Protein AF-A0A178MS84-F1 (afdb_monomer_lite)

Structure (mmCIF, N/CA/C/O backbone):
data_AF-A0A178MS84-F1
#
_entry.id   AF-A0A178MS84-F1
#
loop_
_atom_site.group_PDB
_atom_site.id
_atom_site.type_symbol
_atom_site.label_atom_id
_atom_site.label_alt_id
_atom_site.label_comp_id
_atom_site.label_asym_id
_atom_site.label_entity_id
_atom_site.label_seq_id
_atom_site.pdbx_PDB_ins_code
_atom_site.Cartn_x
_atom_site.Cartn_y
_atom_site.Cartn_z
_atom_site.occupancy
_atom_site.B_iso_or_equiv
_atom_site.auth_seq_id
_atom_site.auth_comp_id
_atom_site.auth_asym_id
_atom_site.auth_atom_id
_atom_site.pdbx_PDB_model_num
ATOM 1 N N . MET A 1 1 ? 5.456 -1.700 -27.490 1.00 52.84 1 MET A N 1
ATOM 2 C CA . MET A 1 1 ? 5.261 -1.760 -26.025 1.00 52.84 1 MET A CA 1
ATOM 3 C C . MET A 1 1 ? 5.964 -3.004 -25.532 1.00 52.84 1 MET A C 1
ATOM 5 O O . MET A 1 1 ? 5.643 -4.076 -26.022 1.00 52.84 1 MET A O 1
ATOM 9 N N . ASP A 1 2 ? 6.949 -2.863 -24.650 1.00 58.75 2 ASP A N 1
ATOM 10 C CA . ASP A 1 2 ? 7.654 -4.009 -24.073 1.00 58.75 2 ASP A CA 1
ATOM 11 C C . ASP A 1 2 ? 6.758 -4.673 -23.015 1.00 58.75 2 ASP A C 1
ATOM 13 O O . ASP A 1 2 ? 6.570 -4.161 -21.907 1.00 58.75 2 ASP A O 1
ATOM 17 N N . SER A 1 3 ? 6.133 -5.786 -23.389 1.00 66.88 3 SER A N 1
ATOM 18 C CA . SER A 1 3 ? 5.183 -6.537 -22.564 1.00 66.88 3 SER A CA 1
ATOM 19 C C . S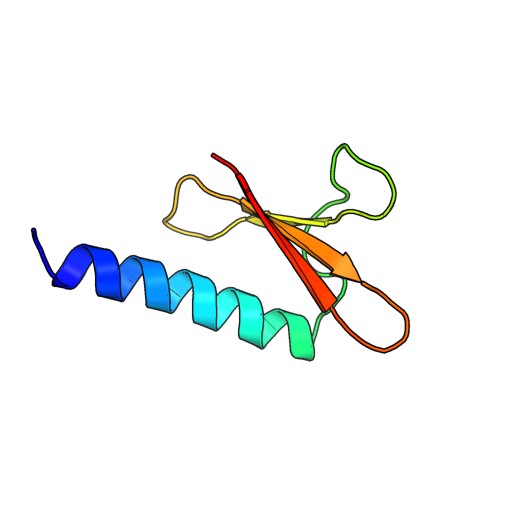ER A 1 3 ? 5.791 -7.036 -21.246 1.00 66.88 3 SER A C 1
ATOM 21 O O . SER A 1 3 ? 5.061 -7.204 -20.267 1.00 66.88 3 SER A O 1
ATOM 23 N N . GLY A 1 4 ? 7.119 -7.192 -21.165 1.00 86.12 4 GLY A N 1
ATOM 24 C CA . GLY A 1 4 ? 7.800 -7.607 -19.935 1.00 86.12 4 GLY A CA 1
ATOM 25 C C . GLY A 1 4 ? 7.800 -6.532 -18.844 1.00 86.12 4 GLY A C 1
ATOM 26 O O . GLY A 1 4 ? 7.750 -6.845 -17.652 1.00 86.12 4 GLY A O 1
ATOM 27 N N . ALA A 1 5 ? 7.814 -5.252 -19.228 1.00 88.75 5 ALA A N 1
ATOM 28 C CA . ALA A 1 5 ? 7.803 -4.150 -18.272 1.00 88.75 5 ALA A CA 1
ATOM 29 C C . ALA A 1 5 ? 6.450 -4.011 -17.567 1.00 88.75 5 ALA A C 1
ATOM 31 O O . ALA A 1 5 ? 6.407 -3.922 -16.339 1.00 88.75 5 ALA A O 1
ATOM 32 N N . ALA A 1 6 ? 5.355 -4.065 -18.326 1.00 92.44 6 ALA A N 1
ATOM 33 C CA . ALA A 1 6 ? 4.006 -3.999 -17.769 1.00 92.44 6 ALA A CA 1
ATOM 34 C C . ALA A 1 6 ? 3.717 -5.192 -16.842 1.00 92.44 6 ALA A C 1
ATOM 36 O O . ALA A 1 6 ? 3.208 -5.001 -15.739 1.00 92.44 6 ALA A O 1
ATOM 3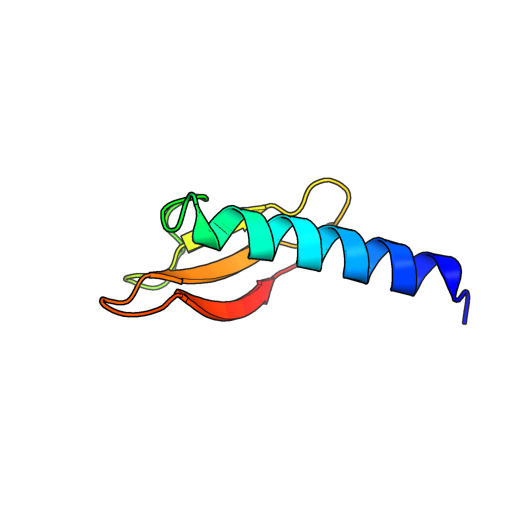7 N N . ALA A 1 7 ? 4.118 -6.404 -17.244 1.00 94.44 7 ALA A N 1
ATOM 38 C CA . ALA A 1 7 ? 3.945 -7.607 -16.431 1.00 94.44 7 ALA A CA 1
ATOM 39 C C . ALA A 1 7 ? 4.677 -7.511 -15.082 1.00 94.44 7 ALA A C 1
ATOM 41 O O . ALA A 1 7 ? 4.115 -7.839 -14.038 1.00 94.44 7 ALA A O 1
ATOM 42 N N . ARG A 1 8 ? 5.917 -7.004 -15.079 1.00 94.06 8 ARG A N 1
ATOM 43 C CA . ARG A 1 8 ? 6.686 -6.789 -13.844 1.00 94.06 8 ARG A CA 1
ATOM 44 C C . ARG A 1 8 ? 6.016 -5.772 -12.920 1.00 94.06 8 ARG A C 1
ATOM 46 O O . ARG A 1 8 ? 5.928 -6.024 -11.723 1.00 94.06 8 ARG A O 1
ATOM 53 N N . VAL A 1 9 ? 5.554 -4.645 -13.464 1.00 95.38 9 VAL A N 1
ATOM 54 C CA . VAL A 1 9 ? 4.854 -3.609 -12.688 1.00 95.38 9 VAL A CA 1
ATOM 55 C C . VAL A 1 9 ? 3.585 -4.182 -12.055 1.00 95.38 9 VAL A C 1
ATOM 57 O O . VAL A 1 9 ? 3.380 -4.022 -10.855 1.00 95.38 9 VAL A O 1
ATOM 60 N N . GLY A 1 10 ? 2.773 -4.900 -12.838 1.00 95.69 10 GLY A N 1
ATOM 61 C CA . GLY A 1 10 ? 1.552 -5.540 -12.349 1.00 95.69 10 GLY A CA 1
ATOM 62 C C . GLY A 1 10 ? 1.823 -6.536 -11.223 1.00 95.69 10 GLY A C 1
ATOM 63 O O . GLY A 1 10 ? 1.129 -6.510 -10.211 1.00 95.69 10 GLY A O 1
ATOM 64 N N . ARG A 1 11 ? 2.878 -7.349 -11.351 1.00 96.56 11 ARG A N 1
ATOM 65 C CA . ARG A 1 11 ? 3.265 -8.315 -10.318 1.00 96.56 11 ARG A CA 1
ATOM 66 C C . ARG A 1 11 ? 3.667 -7.647 -9.000 1.00 96.56 11 ARG A C 1
ATOM 68 O O . ARG A 1 11 ? 3.187 -8.070 -7.958 1.00 96.56 11 ARG A O 1
ATOM 75 N N . ILE A 1 12 ? 4.469 -6.579 -9.039 1.00 96.88 12 ILE A N 1
ATOM 76 C CA . ILE A 1 12 ? 4.857 -5.835 -7.823 1.00 96.88 12 ILE A CA 1
ATOM 77 C C . ILE A 1 12 ? 3.623 -5.254 -7.118 1.00 96.88 12 ILE A C 1
ATOM 79 O O . ILE A 1 12 ? 3.531 -5.287 -5.893 1.00 96.88 12 ILE A O 1
ATOM 83 N N . ILE A 1 13 ? 2.667 -4.719 -7.885 1.00 97.06 13 ILE A N 1
ATOM 84 C CA . ILE A 1 13 ? 1.425 -4.180 -7.322 1.00 97.06 13 ILE A CA 1
ATOM 85 C C . ILE A 1 13 ? 0.587 -5.302 -6.697 1.00 97.06 13 ILE A C 1
ATOM 87 O O . ILE A 1 13 ? 0.097 -5.122 -5.587 1.00 97.06 13 ILE A O 1
ATOM 91 N N . ALA A 1 14 ? 0.440 -6.442 -7.378 1.00 96.94 14 ALA A N 1
ATOM 92 C CA . ALA A 1 14 ? -0.329 -7.582 -6.881 1.00 96.94 14 ALA A CA 1
ATOM 93 C C . ALA A 1 14 ? 0.253 -8.135 -5.571 1.00 96.94 14 ALA A C 1
ATOM 95 O O . ALA A 1 14 ? -0.457 -8.193 -4.576 1.00 96.94 14 ALA A O 1
ATOM 96 N N . GLU A 1 15 ? 1.562 -8.408 -5.533 1.00 97.00 15 GLU A N 1
ATOM 97 C CA . GLU A 1 15 ? 2.259 -8.884 -4.328 1.00 97.00 15 GLU A CA 1
ATOM 98 C C . GLU A 1 15 ? 2.087 -7.906 -3.146 1.00 97.00 15 GLU A C 1
ATOM 100 O O . GLU A 1 15 ? 1.882 -8.318 -2.003 1.00 97.00 15 GLU A O 1
ATOM 105 N N . ALA A 1 16 ? 2.125 -6.594 -3.409 1.00 96.75 16 ALA A N 1
ATOM 106 C CA . ALA A 1 16 ? 1.901 -5.580 -2.381 1.00 96.75 16 ALA A CA 1
ATOM 107 C C . ALA A 1 16 ? 0.447 -5.533 -1.883 1.00 96.75 16 ALA A C 1
ATOM 109 O O . ALA A 1 16 ? 0.231 -5.280 -0.699 1.00 96.75 16 ALA A O 1
ATOM 110 N N . VAL A 1 17 ? -0.536 -5.751 -2.763 1.00 96.62 17 VAL A N 1
ATOM 111 C CA . VAL A 1 17 ? -1.963 -5.805 -2.405 1.00 96.62 17 VAL A CA 1
ATOM 112 C C . VAL A 1 17 ? -2.282 -7.074 -1.619 1.00 96.62 17 VAL A C 1
ATOM 114 O O . VAL A 1 17 ? -2.985 -6.983 -0.617 1.00 96.62 17 VAL A O 1
ATOM 117 N N . ASP A 1 18 ? -1.726 -8.222 -2.001 1.00 96.81 18 ASP A N 1
ATOM 118 C CA . ASP A 1 18 ? -1.930 -9.487 -1.285 1.00 96.81 18 ASP A CA 1
ATOM 119 C C . ASP A 1 18 ? -1.420 -9.391 0.158 1.00 96.81 18 ASP A C 1
ATOM 121 O O . ASP A 1 18 ? -2.108 -9.781 1.100 1.00 96.81 18 ASP A O 1
ATOM 125 N N . ALA A 1 19 ? -0.260 -8.758 0.361 1.00 96.25 19 ALA A N 1
ATOM 126 C CA . ALA A 1 19 ? 0.288 -8.519 1.695 1.00 96.25 19 ALA A CA 1
ATOM 127 C C . ALA A 1 19 ? -0.607 -7.633 2.584 1.00 96.25 19 ALA A C 1
ATOM 129 O O . ALA A 1 19 ? -0.498 -7.696 3.810 1.00 96.25 19 ALA A O 1
ATOM 130 N N . LEU A 1 20 ? -1.484 -6.804 2.005 1.00 97.25 20 LEU A N 1
ATOM 131 C CA . LEU A 1 20 ? -2.424 -5.995 2.784 1.00 97.25 20 LEU A CA 1
ATOM 132 C C . LEU A 1 20 ? -3.535 -6.843 3.412 1.00 97.25 20 LEU A C 1
ATOM 134 O O . LEU A 1 20 ? -4.069 -6.432 4.436 1.00 97.25 20 LEU A O 1
ATOM 138 N N . ALA A 1 21 ? -3.863 -8.016 2.861 1.00 93.56 21 ALA A N 1
ATOM 139 C CA . ALA A 1 21 ? -4.856 -8.904 3.467 1.00 93.56 21 ALA A CA 1
ATOM 140 C C . ALA A 1 21 ? -4.408 -9.407 4.851 1.00 93.56 21 ALA A C 1
ATOM 142 O O . ALA A 1 21 ? -5.226 -9.519 5.760 1.00 93.56 21 ALA A O 1
ATOM 143 N N . GLU A 1 22 ? -3.108 -9.666 5.018 1.00 96.19 22 GLU A N 1
ATOM 144 C CA . GLU A 1 22 ? -2.514 -10.086 6.293 1.00 96.19 22 GLU A CA 1
ATOM 145 C C . GLU A 1 22 ? -2.105 -8.888 7.163 1.00 96.19 22 GLU A C 1
ATOM 147 O O . GLU A 1 22 ? -2.258 -8.913 8.384 1.00 96.19 22 GLU A O 1
ATOM 152 N N . PHE A 1 23 ? -1.639 -7.800 6.537 1.00 97.06 23 PHE A N 1
ATOM 153 C CA . PHE A 1 23 ? -1.171 -6.599 7.231 1.00 97.06 23 PHE A CA 1
ATOM 154 C C . PHE A 1 23 ? -1.882 -5.330 6.730 1.00 97.06 23 PHE A C 1
ATOM 156 O O . PHE A 1 23 ? -1.255 -4.506 6.053 1.00 97.06 23 PHE A O 1
ATOM 163 N N . PRO A 1 24 ? -3.161 -5.108 7.094 1.00 96.69 24 PRO A N 1
ATOM 164 C CA . PRO A 1 24 ? -3.935 -3.962 6.608 1.00 96.69 24 PRO A CA 1
ATOM 165 C C . PRO A 1 24 ? -3.305 -2.614 6.957 1.00 96.69 24 PRO A C 1
ATOM 167 O O . PRO A 1 24 ? -3.357 -1.670 6.180 1.00 96.69 24 PRO A O 1
ATOM 170 N N . GLU A 1 25 ? -2.651 -2.529 8.116 1.00 97.06 25 GLU A N 1
ATOM 171 C CA . GLU A 1 25 ? -2.017 -1.305 8.611 1.00 97.06 25 GLU A CA 1
ATOM 172 C C . GLU A 1 25 ? -0.598 -1.083 8.050 1.00 97.06 25 GLU A C 1
ATOM 174 O O . GLU A 1 25 ? 0.154 -0.232 8.537 1.00 97.06 25 GLU A O 1
ATOM 179 N N . ARG A 1 26 ? -0.176 -1.829 7.023 1.00 96.94 26 ARG A N 1
ATOM 180 C CA . ARG A 1 26 ? 1.145 -1.638 6.412 1.00 96.94 26 ARG A CA 1
ATOM 181 C C . ARG A 1 26 ? 1.241 -0.266 5.734 1.00 96.94 26 ARG A C 1
ATOM 183 O O . ARG A 1 26 ? 0.276 0.283 5.214 1.00 96.94 26 ARG A O 1
ATOM 190 N N . GLY A 1 27 ? 2.447 0.296 5.717 1.00 96.31 27 GLY A N 1
ATOM 191 C CA . GLY A 1 27 ? 2.699 1.629 5.173 1.00 96.31 27 GLY A CA 1
ATOM 192 C C . GLY A 1 27 ? 2.564 2.733 6.219 1.00 96.31 27 GLY A C 1
ATOM 193 O O . GLY A 1 27 ? 2.102 2.518 7.342 1.00 96.31 27 GLY A O 1
ATOM 194 N N . ARG A 1 28 ? 3.027 3.927 5.855 1.00 97.06 28 ARG A N 1
ATOM 195 C CA . ARG A 1 28 ? 3.016 5.103 6.737 1.00 97.06 28 ARG A CA 1
ATOM 196 C C . ARG A 1 28 ? 1.669 5.827 6.656 1.00 97.06 28 ARG A C 1
ATOM 198 O O . ARG A 1 28 ? 1.019 5.727 5.617 1.00 97.06 28 ARG A O 1
ATOM 205 N N . PRO A 1 29 ? 1.263 6.599 7.675 1.00 97.94 29 PRO A N 1
ATOM 206 C CA . PRO A 1 29 ? 0.143 7.527 7.537 1.00 97.94 29 PRO A CA 1
ATOM 207 C C . PRO A 1 29 ? 0.321 8.430 6.306 1.00 97.94 29 PRO A C 1
ATOM 209 O O . PRO A 1 29 ? 1.409 8.960 6.072 1.00 97.94 29 PRO A O 1
ATOM 212 N N . GLY A 1 30 ? -0.730 8.557 5.498 1.00 97.06 30 GLY A N 1
ATOM 213 C CA . GLY A 1 30 ? -0.757 9.437 4.332 1.00 97.06 30 GLY A CA 1
ATOM 214 C C . GLY A 1 30 ? -1.178 10.861 4.689 1.00 97.06 30 GLY A C 1
ATOM 215 O O . GLY A 1 30 ? -1.654 11.131 5.791 1.00 97.06 30 GLY A O 1
ATOM 216 N N . THR A 1 31 ? -1.029 11.788 3.740 1.00 94.94 31 THR A N 1
ATOM 217 C CA . THR A 1 31 ? -1.373 13.208 3.955 1.00 94.94 31 THR A CA 1
ATOM 218 C C . THR A 1 31 ? -2.863 13.425 4.230 1.00 94.94 31 THR A C 1
ATOM 220 O O . THR A 1 31 ? -3.231 14.309 4.998 1.00 94.94 31 THR A O 1
ATOM 223 N N . ALA A 1 32 ? -3.735 12.628 3.607 1.00 96.00 32 ALA A N 1
ATOM 224 C CA . ALA A 1 32 ? -5.169 12.704 3.851 1.00 96.00 32 ALA A CA 1
ATOM 225 C C . ALA A 1 32 ? -5.558 11.854 5.078 1.00 96.00 32 ALA A C 1
ATOM 227 O O . ALA A 1 32 ? -5.112 10.705 5.182 1.00 96.00 32 ALA A O 1
ATOM 228 N N . PRO A 1 33 ? -6.448 12.341 5.964 1.00 96.62 33 PRO A N 1
ATOM 229 C CA . PRO A 1 33 ? -6.900 11.578 7.123 1.00 96.62 33 PRO A CA 1
ATOM 230 C C . PRO A 1 33 ? -7.405 10.173 6.768 1.00 96.62 33 PRO A C 1
ATOM 232 O O . PRO A 1 33 ? -8.108 9.968 5.765 1.00 96.62 33 PRO A O 1
ATOM 235 N N . GLY A 1 34 ? -7.007 9.203 7.595 1.00 96.75 34 GLY A N 1
ATOM 236 C CA . GLY A 1 34 ? -7.362 7.788 7.461 1.00 96.75 34 GLY A CA 1
ATOM 237 C C . GLY A 1 34 ? -6.711 7.066 6.278 1.00 96.75 34 GLY A C 1
ATOM 238 O O . GLY A 1 34 ? -7.064 5.921 6.014 1.00 96.75 34 GLY A O 1
ATOM 239 N N . THR A 1 35 ? -5.807 7.716 5.535 1.00 98.31 35 THR A N 1
ATOM 240 C CA . THR A 1 35 ? -5.049 7.056 4.463 1.00 98.31 35 THR A CA 1
ATOM 241 C C . THR A 1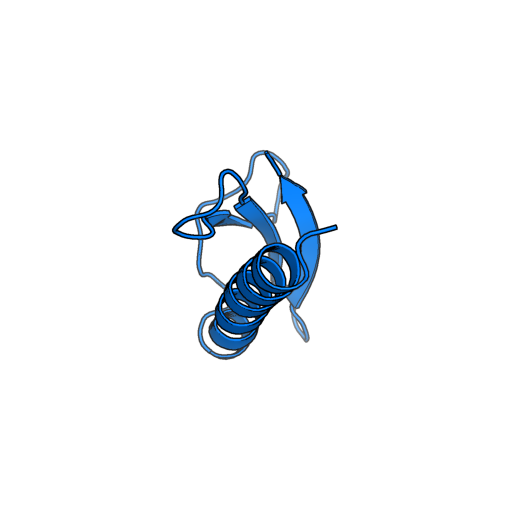 35 ? -3.718 6.519 4.959 1.00 98.31 35 THR A C 1
ATOM 243 O O . THR A 1 35 ? -3.109 7.063 5.881 1.00 98.31 35 THR A O 1
ATOM 246 N N . ARG A 1 36 ? -3.261 5.459 4.300 1.00 98.25 36 ARG A N 1
ATOM 247 C CA . ARG A 1 36 ? -1.938 4.871 4.462 1.00 98.25 36 ARG A CA 1
ATOM 248 C C . ARG A 1 36 ? -1.244 4.811 3.109 1.00 98.25 36 ARG A C 1
ATOM 250 O O . ARG A 1 36 ? -1.876 4.543 2.086 1.00 98.25 36 ARG A O 1
ATOM 257 N N . GLU A 1 37 ? 0.055 5.062 3.105 1.00 98.31 37 GLU A N 1
ATOM 258 C CA . GLU A 1 37 ? 0.918 5.017 1.932 1.00 98.31 37 GLU A CA 1
ATOM 259 C C . GLU A 1 37 ? 1.896 3.853 2.056 1.00 98.31 37 GLU A C 1
ATOM 261 O O . GLU A 1 37 ? 2.785 3.858 2.913 1.00 98.31 37 GLU A O 1
ATOM 266 N N . LEU A 1 38 ? 1.748 2.873 1.170 1.00 98.19 38 LEU A N 1
ATOM 267 C CA . LEU A 1 38 ? 2.639 1.728 1.050 1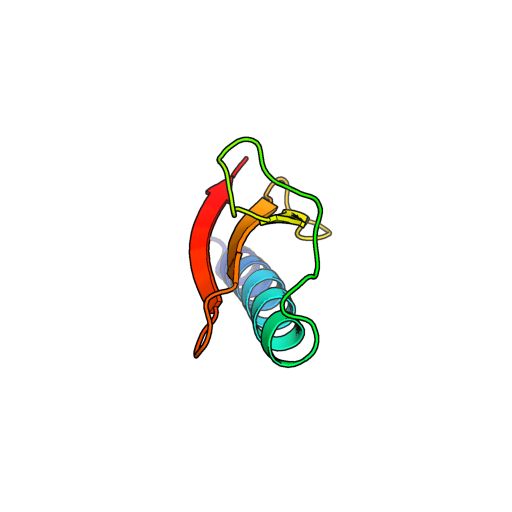.00 98.19 38 LEU A CA 1
ATOM 268 C C . LEU A 1 38 ? 3.606 1.952 -0.125 1.00 98.19 38 LEU A C 1
ATOM 270 O O . LEU A 1 38 ? 3.165 1.949 -1.275 1.00 98.19 38 LEU A O 1
ATOM 274 N N . PRO A 1 39 ? 4.913 2.158 0.117 1.00 97.50 39 PRO A N 1
ATOM 275 C CA . PRO A 1 39 ? 5.907 2.166 -0.953 1.00 97.50 39 PRO A CA 1
ATOM 276 C C . PRO A 1 39 ? 5.928 0.840 -1.709 1.00 97.50 39 PRO A C 1
ATOM 278 O O . PRO A 1 39 ? 5.857 -0.215 -1.083 1.00 97.50 39 PRO A O 1
ATOM 281 N N . LEU A 1 40 ? 6.047 0.907 -3.037 1.00 97.25 40 LEU A N 1
ATOM 282 C CA . LEU A 1 40 ? 6.201 -0.258 -3.906 1.00 97.25 40 LEU A CA 1
ATOM 283 C C . LEU A 1 40 ? 7.679 -0.391 -4.303 1.00 97.25 40 LEU A C 1
ATOM 285 O O . LEU A 1 40 ? 8.144 0.369 -5.155 1.00 97.25 40 LEU A O 1
ATOM 289 N N . PRO A 1 41 ? 8.452 -1.307 -3.689 1.00 94.19 41 PRO A N 1
ATOM 290 C CA . PRO A 1 41 ? 9.877 -1.432 -3.972 1.00 94.19 41 PRO A CA 1
ATOM 291 C C . PRO A 1 41 ? 10.148 -1.673 -5.460 1.00 94.19 41 PRO A C 1
ATOM 293 O O . PRO A 1 41 ? 9.483 -2.479 -6.106 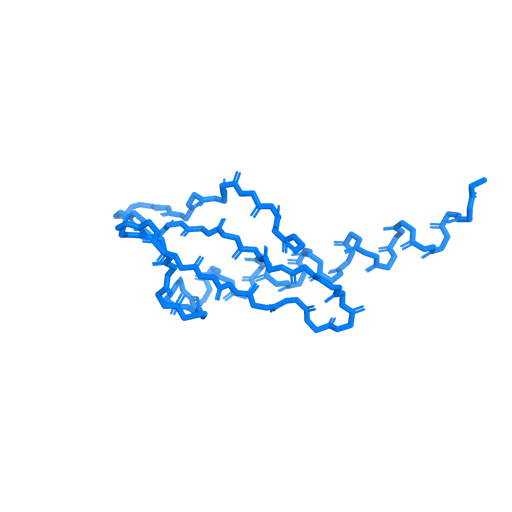1.00 94.19 41 PRO A O 1
ATOM 296 N N . GLY A 1 42 ? 11.133 -0.964 -6.010 1.00 93.88 42 GLY A N 1
ATOM 297 C CA . GLY A 1 42 ? 11.480 -1.055 -7.431 1.00 93.88 42 GLY A CA 1
ATOM 298 C C . GLY A 1 42 ? 10.562 -0.267 -8.371 1.00 93.88 42 GLY A C 1
ATOM 299 O O . GLY A 1 42 ? 10.810 -0.262 -9.576 1.00 93.88 42 GLY A O 1
ATOM 300 N N . LEU A 1 43 ? 9.547 0.429 -7.848 1.00 96.00 43 LEU A N 1
ATOM 301 C CA . LEU A 1 43 ? 8.715 1.371 -8.593 1.00 96.00 43 LEU A CA 1
ATOM 302 C C . LEU A 1 43 ? 8.819 2.771 -7.969 1.00 96.00 43 LEU A C 1
ATOM 304 O O . LEU A 1 43 ? 8.931 2.894 -6.750 1.00 96.00 43 LEU A O 1
ATOM 308 N N . PRO A 1 44 ? 8.714 3.850 -8.761 1.00 96.12 44 PRO A N 1
ATOM 309 C CA . PRO A 1 44 ? 8.695 5.214 -8.236 1.00 96.12 44 PRO A CA 1
ATOM 310 C C . PRO A 1 44 ? 7.332 5.575 -7.621 1.00 96.12 44 PRO A C 1
ATOM 312 O O . PRO A 1 44 ? 6.987 6.747 -7.553 1.00 96.12 44 PRO A O 1
ATOM 315 N N . TRP A 1 45 ? 6.525 4.584 -7.226 1.00 96.94 45 TRP A N 1
ATOM 316 C CA . TRP A 1 45 ? 5.141 4.773 -6.813 1.00 96.94 45 TRP A CA 1
ATOM 317 C C . TRP A 1 45 ? 4.871 4.259 -5.399 1.00 96.94 45 TRP A C 1
ATOM 319 O O . TRP A 1 45 ? 5.514 3.338 -4.894 1.00 96.94 45 TRP A O 1
ATOM 329 N N . ARG A 1 46 ? 3.851 4.839 -4.771 1.00 97.50 46 ARG A N 1
ATOM 330 C CA . ARG A 1 46 ? 3.265 4.403 -3.502 1.00 97.50 46 ARG A CA 1
ATOM 331 C C . ARG A 1 46 ? 1.793 4.054 -3.715 1.00 97.50 46 ARG A C 1
ATOM 333 O O . ARG A 1 46 ? 1.076 4.797 -4.384 1.00 97.50 46 ARG A O 1
ATOM 340 N N . LEU A 1 47 ? 1.331 2.956 -3.126 1.00 98.19 47 LEU A N 1
ATOM 341 C CA . LEU A 1 47 ? -0.081 2.587 -3.069 1.00 98.19 47 LEU A CA 1
ATOM 342 C C . LEU A 1 47 ? -0.751 3.299 -1.891 1.00 98.19 47 LEU A C 1
ATOM 344 O O . LEU A 1 47 ? -0.406 3.067 -0.732 1.00 98.19 47 LEU A O 1
ATOM 348 N N . VAL A 1 48 ? -1.724 4.156 -2.190 1.00 98.44 48 VAL A N 1
ATOM 349 C CA . VAL A 1 48 ? -2.565 4.797 -1.178 1.00 98.44 48 VAL A CA 1
ATOM 350 C C . VAL A 1 48 ? -3.793 3.937 -0.940 1.00 98.44 48 VAL A C 1
ATOM 352 O O . VAL A 1 48 ? -4.531 3.638 -1.882 1.00 98.44 48 VAL A O 1
ATOM 355 N N . HIS A 1 49 ? -4.049 3.589 0.315 1.00 98.44 49 HIS A N 1
ATOM 356 C CA . HIS A 1 49 ? -5.228 2.827 0.713 1.00 98.44 49 HIS A CA 1
ATOM 357 C C . HIS A 1 49 ? -5.818 3.347 2.026 1.00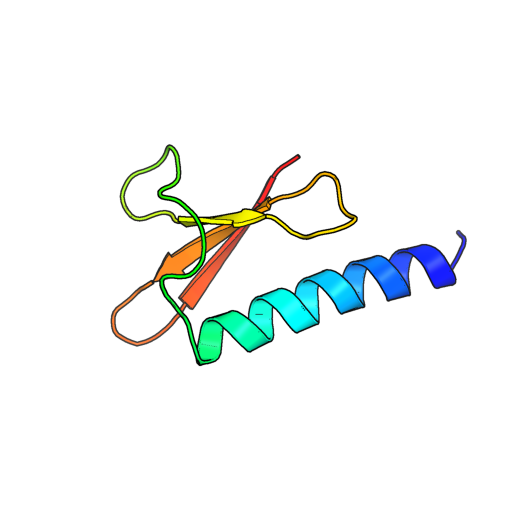 98.44 49 HIS A C 1
ATOM 359 O O . HIS A 1 49 ? -5.227 4.193 2.701 1.00 98.44 49 HIS A O 1
ATOM 365 N N . ARG A 1 50 ? -7.010 2.860 2.373 1.00 98.31 50 ARG A N 1
ATOM 366 C CA . ARG A 1 50 ? -7.601 3.000 3.708 1.00 98.31 50 ARG A CA 1
ATOM 367 C C . ARG A 1 50 ? -8.009 1.635 4.235 1.00 98.31 50 ARG A C 1
ATOM 369 O O . ARG A 1 50 ? -8.558 0.838 3.473 1.00 98.31 50 ARG A O 1
ATOM 376 N N . VAL A 1 51 ? -7.813 1.425 5.528 1.00 97.88 51 VAL A N 1
ATOM 377 C CA . VAL A 1 51 ? -8.377 0.287 6.255 1.00 97.88 51 VAL A CA 1
ATOM 378 C C . VAL A 1 51 ? -9.758 0.694 6.751 1.00 97.88 51 VAL A C 1
ATOM 380 O O . VAL A 1 51 ? -9.903 1.716 7.421 1.00 97.88 51 VAL A O 1
ATOM 383 N N . MET A 1 52 ? -10.777 -0.042 6.325 1.00 96.25 52 MET A N 1
ATOM 384 C CA . MET A 1 52 ? -12.153 0.070 6.805 1.00 96.25 52 MET A CA 1
ATOM 385 C C . MET A 1 52 ? -12.447 -1.146 7.696 1.00 96.25 52 MET A C 1
ATOM 387 O O . MET A 1 52 ? -11.628 -2.054 7.787 1.00 96.25 52 MET A O 1
ATOM 391 N N . GLU A 1 53 ? -13.618 -1.180 8.327 1.00 95.00 53 GLU A N 1
ATOM 392 C CA . GLU A 1 53 ? -14.003 -2.268 9.237 1.00 95.00 53 GLU A CA 1
ATOM 393 C C . GLU A 1 53 ? -14.026 -3.653 8.564 1.00 95.00 53 GLU A C 1
ATOM 395 O O . GLU A 1 53 ? -13.561 -4.628 9.142 1.00 95.00 53 GLU A O 1
ATOM 400 N N . ASP A 1 54 ? -14.520 -3.736 7.326 1.00 95.75 54 ASP A N 1
ATOM 401 C CA . ASP A 1 54 ? -14.749 -4.989 6.594 1.00 95.75 54 ASP A CA 1
ATOM 402 C C . ASP A 1 54 ? -13.785 -5.211 5.420 1.00 95.75 54 ASP A C 1
ATOM 404 O O . ASP A 1 54 ? -13.805 -6.264 4.781 1.00 95.75 54 ASP A O 1
ATOM 408 N N . ARG A 1 55 ? -12.989 -4.199 5.061 1.00 96.38 55 ARG A N 1
ATOM 409 C CA . ARG A 1 55 ? -12.228 -4.207 3.807 1.00 96.38 55 ARG A CA 1
ATOM 410 C C . ARG A 1 55 ? -11.099 -3.198 3.774 1.00 96.38 55 ARG A C 1
ATOM 412 O O . ARG A 1 55 ? -11.068 -2.211 4.505 1.00 96.38 55 ARG A O 1
ATOM 419 N N . ILE A 1 56 ? -10.248 -3.370 2.773 1.00 97.94 56 ILE A N 1
ATOM 420 C CA . ILE A 1 56 ? -9.222 -2.402 2.406 1.00 97.94 56 ILE A CA 1
ATOM 421 C C . ILE A 1 56 ? -9.638 -1.721 1.109 1.00 97.94 56 ILE A C 1
ATOM 423 O O . ILE A 1 56 ? -9.907 -2.372 0.101 1.00 97.94 56 ILE A O 1
ATOM 427 N N . ARG A 1 57 ? -9.694 -0.388 1.118 1.00 97.94 57 ARG A N 1
ATOM 428 C CA . ARG A 1 57 ? -10.005 0.395 -0.081 1.00 97.94 57 ARG A CA 1
ATOM 429 C C . ARG A 1 57 ? -8.723 0.933 -0.694 1.00 97.94 57 ARG A C 1
ATOM 431 O O . ARG A 1 57 ? -8.121 1.855 -0.147 1.00 97.94 57 ARG A O 1
ATOM 438 N N . LEU A 1 58 ? -8.348 0.401 -1.852 1.00 98.00 58 LEU A N 1
ATOM 439 C CA . LEU A 1 58 ? -7.274 0.955 -2.673 1.00 98.00 58 LEU A CA 1
ATOM 440 C C . LEU A 1 58 ? -7.772 2.242 -3.337 1.00 98.00 58 LEU A C 1
ATOM 442 O O . LEU A 1 58 ? -8.843 2.257 -3.944 1.00 98.00 58 LEU A O 1
ATOM 446 N N . LEU A 1 59 ? -7.034 3.338 -3.177 1.00 97.75 59 LEU A N 1
ATOM 447 C CA . LEU A 1 59 ? -7.453 4.652 -3.665 1.00 97.75 59 LEU A CA 1
ATOM 448 C C . LEU A 1 59 ? -6.750 5.031 -4.966 1.00 97.75 59 LEU A C 1
ATOM 450 O O . LEU A 1 59 ? -7.411 5.424 -5.922 1.00 97.75 59 LEU A O 1
ATOM 454 N N . ARG A 1 60 ? -5.414 4.969 -4.987 1.00 97.62 60 ARG A N 1
ATOM 455 C CA . ARG A 1 60 ? -4.588 5.368 -6.139 1.00 97.62 60 ARG A CA 1
ATOM 456 C C . ARG A 1 60 ? -3.141 4.924 -5.974 1.00 97.62 60 ARG A C 1
ATOM 458 O O . ARG A 1 60 ? -2.671 4.727 -4.854 1.00 97.62 60 ARG A O 1
ATOM 465 N N . LEU A 1 61 ? -2.427 4.880 -7.094 1.00 97.56 61 LEU A N 1
ATOM 466 C CA . LEU A 1 61 ? -0.968 4.915 -7.123 1.00 97.56 61 LEU A CA 1
ATOM 467 C C . LEU A 1 61 ? -0.495 6.376 -7.176 1.00 97.56 61 LEU A C 1
ATOM 469 O O . LEU A 1 61 ? -1.094 7.213 -7.856 1.00 97.56 61 LEU A O 1
ATOM 473 N N . LEU A 1 62 ? 0.554 6.686 -6.420 1.00 96.62 62 LEU A N 1
ATOM 474 C CA . LEU A 1 62 ? 1.166 8.009 -6.308 1.00 96.62 62 LEU A CA 1
ATOM 475 C C . LEU A 1 62 ? 2.631 7.967 -6.722 1.00 96.62 62 LEU A C 1
ATOM 477 O O . LEU A 1 62 ? 3.393 7.280 -6.050 1.00 96.62 62 LEU A O 1
ATOM 481 N N . GLY A 1 63 ? 3.006 8.726 -7.755 1.00 92.31 63 GLY A N 1
ATOM 482 C CA . GLY A 1 63 ? 4.401 9.067 -8.067 1.00 92.31 63 GLY A CA 1
ATOM 483 C C . GLY A 1 63 ? 4.886 10.279 -7.295 1.00 92.31 63 GLY A C 1
ATOM 484 O O . GLY A 1 63 ? 4.037 11.144 -6.983 1.00 92.31 63 GLY A O 1
#

InterPro domains:
  IPR007712 Toxin-antitoxin system, RelE/ParE toxin family [PF05016] (5-62)
  IPR035093 Toxin-antitoxin system, RelE/ParE toxin domain superfamily [G3DSA:3.30.2310.20] (2-63)

Radius of gyration: 12.21 Å; chains: 1; bounding box: 26×23×35 Å

Organism: NCBI:txid1285242

Sequence (63 aa):
MDSGAAARVGRIIAEAVDALAEFPERGRPGTAPGTRELPLPGLPWRLVHRVMEDRIRLLRLLG

pLDDT: mean 94.55, std 8.22, range [52.84, 98.44]

Foldseek 3Di:
DPPVVVVVVVVLVVVVVVVCVVVVPPADDDPDPQWGWADRPPDPWTFIWGDDPPDIGTDDIDD

Secondary structure (DSSP, 8-state):
--HHHHHHHHHHHHHHHHHHHH-TT-SEEPSSTT-EEEE-TTSS-EEEEEE-SS-EEEEEEE-